Protein AF-A0A452GQT6-F1 (afdb_monomer)

Structure (mmCIF, N/CA/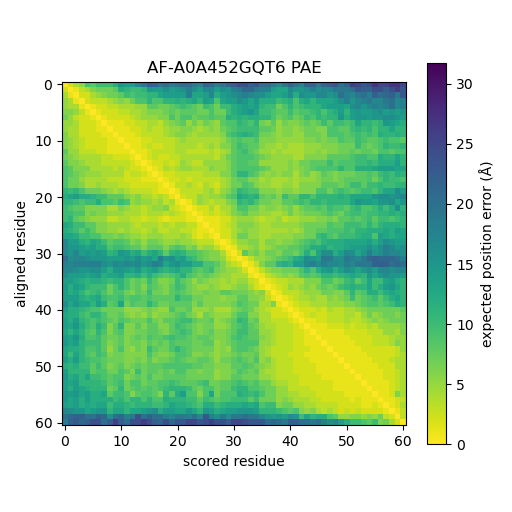C/O backbone):
data_AF-A0A452GQT6-F1
#
_entry.id   AF-A0A452GQT6-F1
#
loop_
_atom_site.group_PDB
_atom_site.id
_atom_site.type_symbol
_atom_site.label_atom_id
_atom_site.label_alt_id
_atom_site.label_comp_id
_atom_site.label_asym_id
_atom_site.label_entity_id
_atom_site.label_seq_id
_atom_site.pdbx_PDB_ins_code
_atom_site.Cartn_x
_atom_site.Cartn_y
_atom_site.Cartn_z
_atom_site.occupancy
_atom_site.B_iso_or_equiv
_atom_site.auth_seq_id
_atom_site.auth_comp_id
_atom_site.auth_asym_id
_atom_site.auth_atom_id
_atom_site.pdbx_PDB_model_num
ATOM 1 N N . ALA A 1 1 ? -11.287 -16.163 -10.710 1.00 59.38 1 ALA A N 1
ATOM 2 C CA . ALA A 1 1 ? -11.259 -15.231 -9.560 1.00 59.38 1 ALA A CA 1
ATOM 3 C C . ALA A 1 1 ? -9.826 -14.834 -9.189 1.00 59.38 1 ALA A C 1
ATOM 5 O O . ALA A 1 1 ? -9.502 -13.664 -9.327 1.00 59.38 1 ALA A O 1
ATOM 6 N N . ALA A 1 2 ? -8.943 -15.776 -8.821 1.00 61.12 2 ALA A N 1
ATOM 7 C CA . ALA A 1 2 ? -7.553 -15.475 -8.433 1.00 61.12 2 ALA A CA 1
ATOM 8 C C . ALA A 1 2 ? -6.707 -14.779 -9.527 1.00 61.12 2 ALA A C 1
ATOM 10 O O . ALA A 1 2 ? -5.965 -13.848 -9.235 1.00 61.12 2 ALA A O 1
ATOM 11 N N . THR A 1 3 ? -6.873 -15.160 -10.797 1.00 71.25 3 THR A N 1
ATOM 12 C CA . THR A 1 3 ? -6.172 -14.542 -11.941 1.00 71.25 3 THR A CA 1
ATOM 13 C C . THR A 1 3 ? -6.587 -13.096 -12.212 1.00 71.25 3 THR A C 1
ATOM 15 O O . THR A 1 3 ? -5.746 -12.275 -12.561 1.00 71.25 3 THR A O 1
ATOM 18 N N . ALA A 1 4 ? -7.864 -12.757 -12.005 1.00 75.19 4 ALA A N 1
ATOM 19 C CA . ALA A 1 4 ? -8.345 -11.383 -12.149 1.00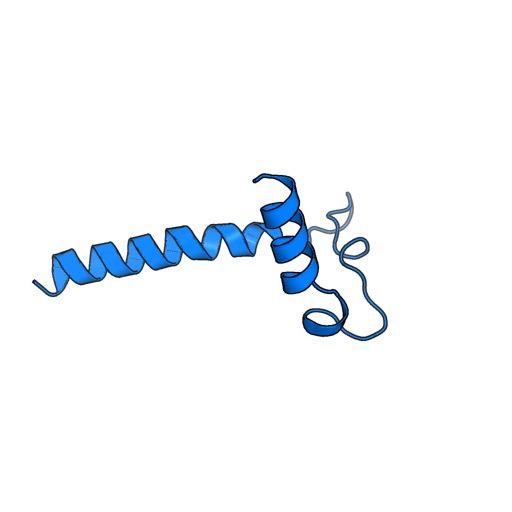 75.19 4 ALA A CA 1
ATOM 20 C C . ALA A 1 4 ? -7.765 -10.474 -11.054 1.00 75.19 4 ALA A C 1
ATOM 22 O O . ALA A 1 4 ? -7.340 -9.359 -11.339 1.00 75.19 4 ALA A O 1
ATOM 23 N N . MET A 1 5 ? -7.681 -10.980 -9.819 1.00 73.38 5 MET A N 1
ATOM 24 C CA . MET A 1 5 ? -7.107 -10.234 -8.698 1.00 73.38 5 MET A CA 1
ATOM 25 C C . MET A 1 5 ? -5.607 -9.986 -8.892 1.00 73.38 5 MET A C 1
ATOM 27 O O . MET A 1 5 ? -5.150 -8.861 -8.717 1.00 73.38 5 MET A O 1
ATOM 31 N N . ALA A 1 6 ? -4.859 -10.995 -9.351 1.00 76.81 6 ALA A N 1
ATOM 32 C CA . ALA A 1 6 ? -3.442 -10.847 -9.684 1.00 76.81 6 ALA A CA 1
ATOM 33 C C . ALA A 1 6 ? -3.200 -9.815 -10.804 1.00 76.81 6 ALA A C 1
ATOM 35 O O . ALA A 1 6 ? -2.267 -9.021 -10.712 1.00 76.81 6 ALA A O 1
ATOM 36 N N . GLY A 1 7 ? -4.063 -9.776 -11.827 1.00 82.25 7 GLY A N 1
ATOM 37 C CA . GLY A 1 7 ? -3.975 -8.787 -12.907 1.00 82.25 7 GLY A CA 1
ATOM 38 C C . GLY A 1 7 ? -4.209 -7.348 -12.437 1.00 82.25 7 GLY A C 1
ATOM 39 O O . GLY A 1 7 ? -3.471 -6.447 -12.828 1.00 82.25 7 GLY A O 1
ATOM 40 N N . ILE A 1 8 ? -5.193 -7.130 -11.558 1.00 83.38 8 ILE A N 1
ATOM 41 C CA . ILE A 1 8 ? -5.484 -5.803 -10.988 1.00 83.38 8 ILE A CA 1
ATOM 42 C C . ILE A 1 8 ? -4.324 -5.327 -10.111 1.00 83.38 8 ILE A C 1
ATOM 44 O O . ILE A 1 8 ? -3.912 -4.175 -10.217 1.00 83.38 8 ILE A O 1
ATOM 48 N N . LEU A 1 9 ? -3.772 -6.215 -9.281 1.00 81.44 9 LEU A N 1
ATOM 49 C CA . LEU A 1 9 ? -2.635 -5.891 -8.422 1.00 81.44 9 LEU A CA 1
ATOM 50 C C . LEU A 1 9 ? -1.387 -5.546 -9.243 1.00 81.44 9 LEU A C 1
ATOM 52 O O . LEU A 1 9 ? -0.739 -4.551 -8.945 1.00 81.44 9 LEU A O 1
ATOM 56 N N . ALA A 1 10 ? -1.088 -6.300 -10.305 1.00 81.75 10 ALA A N 1
ATOM 57 C CA . ALA A 1 10 ? 0.045 -6.017 -11.190 1.00 81.75 10 ALA A CA 1
ATOM 58 C C . ALA A 1 10 ? -0.108 -4.690 -11.957 1.00 81.75 10 ALA A C 1
ATOM 60 O O . ALA A 1 10 ? 0.877 -3.993 -12.197 1.00 81.75 10 ALA A O 1
ATOM 61 N N . TRP A 1 11 ? -1.338 -4.321 -12.331 1.00 85.31 11 TRP A N 1
ATOM 62 C CA . TRP A 1 11 ? -1.619 -3.017 -12.934 1.00 85.31 11 TRP A CA 1
ATOM 63 C C . TRP A 1 11 ? -1.497 -1.873 -11.919 1.00 85.31 11 TRP A C 1
ATOM 65 O O . TRP A 1 11 ? -0.893 -0.848 -12.223 1.00 85.31 11 TRP A O 1
ATOM 75 N N . PHE A 1 12 ? -2.030 -2.053 -10.708 1.00 85.69 12 PHE A N 1
ATOM 76 C CA . PHE A 1 12 ? -1.978 -1.045 -9.648 1.00 85.69 12 PHE A CA 1
ATOM 77 C C . PHE A 1 12 ? -0.546 -0.795 -9.155 1.00 85.69 12 PHE A C 1
ATOM 79 O O . PHE A 1 12 ? -0.152 0.354 -8.970 1.00 85.69 12 PHE A O 1
ATOM 86 N N . TRP A 1 13 ? 0.252 -1.855 -9.002 1.00 83.25 13 TRP A N 1
ATOM 87 C CA . TRP A 1 13 ? 1.654 -1.808 -8.567 1.00 83.25 13 TRP A CA 1
ATOM 88 C C . TRP A 1 13 ? 2.654 -1.579 -9.707 1.00 83.25 13 TRP A C 1
ATOM 90 O O . TRP A 1 13 ? 3.824 -1.947 -9.605 1.00 83.25 13 TRP A O 1
ATOM 100 N N . ASN A 1 14 ? 2.222 -0.957 -10.805 1.00 85.38 14 ASN A N 1
ATOM 101 C CA . ASN A 1 14 ? 3.100 -0.698 -11.937 1.00 85.38 14 ASN A CA 1
ATOM 102 C C . ASN A 1 14 ? 4.298 0.188 -11.544 1.00 85.38 14 ASN A C 1
ATOM 104 O O . ASN A 1 14 ? 4.131 1.284 -11.005 1.00 85.38 14 ASN A O 1
ATOM 108 N N . GLU A 1 15 ? 5.506 -0.267 -11.879 1.00 86.62 15 GLU A N 1
ATOM 109 C CA . GLU A 1 15 ? 6.762 0.401 -11.521 1.00 86.62 15 GLU A CA 1
ATOM 110 C C . GLU A 1 15 ? 6.847 1.830 -12.056 1.00 86.62 15 GLU A C 1
ATOM 112 O O . GLU A 1 15 ? 7.364 2.702 -11.374 1.00 86.62 15 GLU A O 1
ATOM 117 N N . ARG A 1 16 ? 6.277 2.122 -13.233 1.00 82.56 16 ARG A N 1
ATOM 118 C CA . ARG A 1 16 ? 6.363 3.471 -13.821 1.00 82.56 16 ARG A CA 1
ATOM 119 C C . ARG A 1 16 ? 5.533 4.520 -13.088 1.00 82.56 16 ARG A C 1
ATOM 121 O O . ARG A 1 16 ? 5.766 5.708 -13.290 1.00 82.56 16 ARG A O 1
ATOM 128 N N . PHE A 1 17 ? 4.532 4.096 -12.319 1.00 84.62 17 PHE A N 1
ATOM 129 C CA . PHE A 1 17 ? 3.696 5.007 -11.540 1.00 84.62 17 PHE A CA 1
ATOM 130 C C . PHE A 1 17 ? 4.297 5.270 -10.157 1.00 84.62 17 PHE A C 1
ATOM 132 O O . PHE A 1 17 ? 4.297 6.408 -9.697 1.00 84.62 17 PHE A O 1
ATOM 139 N N . TRP A 1 18 ? 4.816 4.224 -9.509 1.00 83.44 18 TRP A N 1
ATOM 140 C CA . TRP A 1 18 ? 5.309 4.297 -8.132 1.00 83.44 18 TRP A CA 1
ATOM 141 C C . TRP A 1 18 ? 6.805 4.607 -8.021 1.00 83.44 18 TRP A C 1
ATOM 143 O O . TRP A 1 18 ? 7.216 5.223 -7.039 1.00 83.44 18 TRP A O 1
ATOM 153 N N . LEU A 1 19 ? 7.620 4.196 -8.997 1.00 86.31 19 LEU A N 1
ATOM 154 C CA . LEU A 1 19 ? 9.075 4.316 -8.953 1.00 86.31 19 LEU A CA 1
ATOM 155 C C . LEU A 1 19 ? 9.615 5.274 -10.023 1.00 86.31 19 LEU A C 1
ATOM 157 O O . LEU A 1 19 ? 9.033 5.434 -11.100 1.00 86.31 19 LEU A O 1
ATOM 161 N N . PRO A 1 20 ? 10.765 5.917 -9.754 1.00 86.75 20 PRO A N 1
ATOM 162 C CA . PRO A 1 20 ? 11.491 6.670 -10.767 1.00 86.75 20 PRO A CA 1
ATOM 163 C C . PRO A 1 20 ? 12.013 5.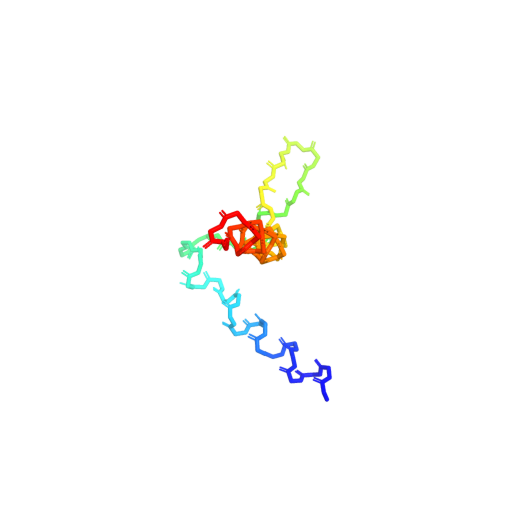759 -11.893 1.00 86.75 20 PRO A C 1
ATOM 165 O O . PRO A 1 20 ? 12.152 4.551 -11.734 1.00 86.75 20 PRO A O 1
ATOM 168 N N . HIS A 1 21 ? 12.376 6.366 -13.029 1.00 78.62 21 HIS A N 1
ATOM 169 C CA . HIS A 1 21 ? 12.705 5.702 -14.306 1.00 78.62 21 HIS A CA 1
ATOM 170 C C . HIS A 1 21 ? 13.891 4.712 -14.299 1.00 78.62 21 HIS A C 1
ATOM 172 O O . HIS A 1 21 ? 14.232 4.180 -15.352 1.00 78.62 21 HIS A O 1
ATOM 178 N N . ASN A 1 22 ? 14.521 4.463 -13.154 1.00 81.94 22 ASN A N 1
ATOM 179 C CA . ASN A 1 22 ? 15.743 3.672 -13.046 1.00 81.94 22 ASN A CA 1
ATOM 180 C C . ASN A 1 22 ? 15.754 2.717 -11.841 1.00 81.94 22 ASN A C 1
ATOM 182 O O . ASN A 1 22 ? 16.820 2.212 -11.496 1.00 81.94 22 ASN A O 1
ATOM 186 N N . VAL A 1 23 ? 14.605 2.521 -11.184 1.00 82.56 23 VAL A N 1
ATOM 187 C CA . VAL A 1 23 ? 14.468 1.673 -9.993 1.00 82.56 23 VAL A CA 1
ATOM 188 C C . VAL A 1 23 ? 13.298 0.719 -10.203 1.00 82.56 23 VAL A C 1
ATOM 190 O O . VAL A 1 23 ? 12.234 1.143 -10.654 1.00 82.56 23 VAL A O 1
ATOM 193 N N . THR A 1 24 ? 13.498 -0.557 -9.877 1.00 84.25 24 THR A N 1
ATOM 194 C CA . THR A 1 24 ? 12.457 -1.594 -9.921 1.00 84.25 24 THR A CA 1
ATOM 195 C C . THR A 1 24 ? 12.055 -2.027 -8.514 1.00 84.25 24 THR A C 1
ATOM 197 O O . THR A 1 24 ? 12.785 -1.797 -7.547 1.00 84.25 24 THR A O 1
ATOM 200 N N . TRP A 1 25 ? 10.912 -2.704 -8.372 1.00 81.38 25 TRP A N 1
ATOM 201 C CA . TRP A 1 25 ? 10.553 -3.298 -7.075 1.00 81.38 25 TRP A CA 1
ATOM 202 C C . TRP A 1 25 ? 11.559 -4.371 -6.630 1.00 81.38 25 TRP A C 1
ATOM 204 O O . TRP A 1 25 ? 11.702 -4.619 -5.435 1.00 81.38 25 TRP A O 1
ATOM 214 N N . ALA A 1 26 ? 12.280 -4.987 -7.575 1.00 80.94 26 ALA A N 1
ATOM 215 C CA . ALA A 1 26 ? 13.326 -5.960 -7.279 1.00 80.94 26 ALA A CA 1
ATOM 216 C C . ALA A 1 26 ? 14.564 -5.321 -6.624 1.00 80.94 26 ALA A C 1
ATOM 218 O O . ALA A 1 26 ? 15.165 -5.954 -5.760 1.00 80.94 26 ALA A O 1
ATOM 219 N N . ASP A 1 27 ? 14.905 -4.075 -6.978 1.00 78.81 27 ASP A N 1
ATOM 220 C CA . ASP A 1 27 ? 15.997 -3.317 -6.342 1.00 78.81 27 ASP A CA 1
ATOM 221 C C . ASP A 1 27 ? 15.668 -2.930 -4.893 1.00 78.81 27 ASP A C 1
ATOM 223 O O . ASP A 1 27 ? 16.556 -2.822 -4.053 1.00 78.81 27 ASP A O 1
ATOM 227 N N . LEU A 1 28 ? 14.383 -2.738 -4.585 1.00 78.31 28 LEU A N 1
ATOM 228 C CA . LEU A 1 28 ? 13.897 -2.402 -3.242 1.00 78.31 28 LEU A CA 1
ATOM 229 C C . LEU A 1 28 ? 13.683 -3.635 -2.355 1.00 78.31 28 LEU A C 1
ATOM 231 O O . LEU A 1 28 ? 13.127 -3.529 -1.258 1.00 78.31 28 LEU A O 1
ATOM 235 N N . LYS A 1 29 ? 14.093 -4.823 -2.805 1.00 78.31 29 LYS A N 1
ATOM 236 C CA . LYS A 1 29 ? 13.967 -6.035 -2.004 1.00 78.31 29 LYS A CA 1
ATOM 237 C C . LYS A 1 29 ? 14.994 -6.014 -0.874 1.00 78.31 29 LYS A C 1
ATOM 239 O O . LYS A 1 29 ? 16.174 -5.748 -1.098 1.00 78.31 29 LYS A O 1
ATOM 244 N N . ASN A 1 30 ? 14.537 -6.327 0.337 1.00 75.50 30 ASN A N 1
ATOM 245 C CA . ASN A 1 30 ? 15.409 -6.420 1.505 1.00 75.50 30 ASN A CA 1
ATOM 246 C C . ASN A 1 30 ? 16.622 -7.310 1.218 1.00 75.50 30 ASN A C 1
ATOM 248 O O . ASN A 1 30 ? 16.472 -8.480 0.862 1.00 75.50 30 ASN A O 1
ATOM 252 N N . THR A 1 31 ? 17.805 -6.727 1.386 1.00 75.69 31 THR A N 1
ATOM 253 C CA . THR A 1 31 ? 19.095 -7.411 1.300 1.00 75.69 31 THR A CA 1
ATOM 254 C C . THR A 1 31 ? 19.712 -7.440 2.692 1.00 75.69 31 THR A C 1
ATOM 256 O O . THR A 1 31 ? 19.345 -6.665 3.572 1.00 75.69 31 THR A O 1
ATOM 259 N N . GLU A 1 32 ? 20.660 -8.343 2.903 1.00 67.38 32 GLU A N 1
ATOM 260 C CA . GLU A 1 32 ? 21.309 -8.594 4.197 1.00 67.38 32 GLU A CA 1
ATOM 261 C C . GLU A 1 32 ? 22.025 -7.341 4.746 1.00 67.38 32 GLU A C 1
ATOM 263 O O . GLU A 1 32 ? 22.215 -7.202 5.950 1.00 67.38 3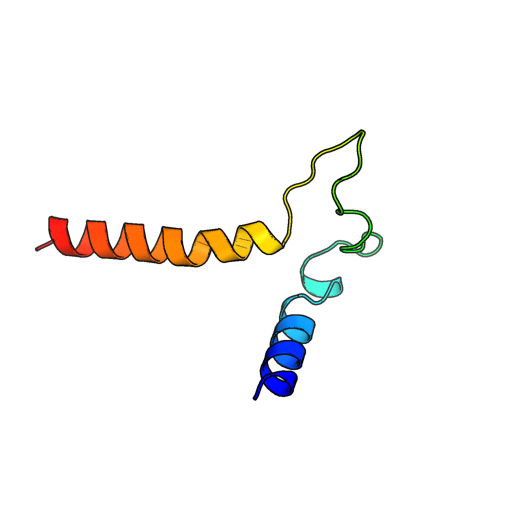2 GLU A O 1
ATOM 268 N N . GLU A 1 33 ? 22.350 -6.394 3.861 1.00 71.31 33 GLU A N 1
ATOM 269 C CA . GLU A 1 33 ? 23.028 -5.132 4.166 1.00 71.31 33 GLU A CA 1
ATOM 270 C C . GLU A 1 33 ? 22.074 -3.933 4.335 1.00 71.31 33 GLU A C 1
ATOM 272 O O . GLU A 1 33 ? 22.463 -2.927 4.929 1.00 71.31 33 GLU A O 1
ATOM 277 N N . ALA A 1 34 ? 20.830 -4.008 3.840 1.00 69.69 34 ALA A N 1
ATOM 278 C CA . ALA A 1 34 ? 19.901 -2.876 3.846 1.00 69.69 34 ALA A CA 1
ATOM 279 C C . ALA A 1 34 ? 18.429 -3.312 3.908 1.00 69.69 34 ALA A C 1
ATOM 281 O O . ALA A 1 34 ? 17.943 -4.069 3.062 1.00 69.69 34 ALA A O 1
ATOM 282 N N . SER A 1 35 ? 17.714 -2.766 4.899 1.00 73.12 35 SER A N 1
ATOM 283 C CA . SER A 1 35 ? 16.270 -2.934 5.051 1.00 73.12 35 SER A CA 1
ATOM 284 C C . SER A 1 35 ? 15.528 -1.756 4.415 1.00 73.12 35 SER A C 1
ATOM 286 O O . SER A 1 35 ? 15.619 -0.626 4.903 1.00 73.12 35 SER A O 1
ATOM 288 N N . PHE A 1 36 ? 14.812 -2.014 3.325 1.00 75.94 36 PHE A N 1
ATOM 289 C CA . PHE A 1 36 ? 13.940 -1.072 2.636 1.00 75.94 36 PHE A CA 1
ATOM 290 C C . PHE A 1 36 ? 12.466 -1.343 2.975 1.00 75.94 36 PHE A C 1
ATOM 292 O O . PHE A 1 36 ? 12.057 -2.509 3.056 1.00 75.94 36 PHE A O 1
ATOM 299 N N . PRO A 1 37 ? 11.649 -0.283 3.139 1.00 75.12 37 PRO A N 1
ATOM 300 C CA . PRO A 1 37 ? 10.211 -0.430 3.333 1.00 75.12 37 PRO A CA 1
ATOM 301 C C . PRO A 1 37 ? 9.601 -1.135 2.120 1.00 75.12 37 PRO A C 1
ATOM 303 O O . PRO A 1 37 ? 9.826 -0.726 0.977 1.00 75.12 37 PRO A O 1
ATOM 306 N N . GLN A 1 38 ? 8.858 -2.211 2.366 1.00 79.94 38 GLN A N 1
ATOM 307 C CA . GLN A 1 38 ? 8.329 -3.041 1.290 1.00 79.94 38 GLN A CA 1
ATOM 308 C C . GLN A 1 38 ? 6.994 -2.483 0.801 1.00 79.94 38 GLN A C 1
ATOM 310 O O . GLN A 1 38 ? 6.192 -1.963 1.576 1.00 79.94 38 GLN A O 1
ATOM 315 N N . ALA A 1 39 ? 6.709 -2.665 -0.490 1.00 76.06 39 ALA A N 1
ATOM 316 C CA . ALA A 1 39 ? 5.387 -2.381 -1.056 1.00 76.06 39 ALA A CA 1
ATOM 317 C C . ALA A 1 39 ? 4.265 -3.101 -0.283 1.00 76.06 39 ALA A C 1
ATOM 319 O O . ALA A 1 39 ? 3.158 -2.582 -0.144 1.00 76.06 39 ALA A O 1
ATOM 320 N N . GLU A 1 40 ? 4.569 -4.280 0.268 1.00 75.19 40 GLU A N 1
ATOM 321 C CA . GLU A 1 40 ? 3.643 -5.065 1.080 1.00 75.19 40 GLU A CA 1
ATOM 322 C C . GLU A 1 40 ? 3.199 -4.354 2.367 1.00 75.19 40 GLU A C 1
ATOM 324 O O . GLU A 1 40 ? 2.058 -4.536 2.795 1.00 75.19 40 GLU A O 1
ATOM 329 N N . ASP A 1 41 ? 4.026 -3.473 2.937 1.00 79.88 41 ASP A N 1
ATOM 330 C CA . ASP A 1 41 ? 3.666 -2.705 4.135 1.00 79.88 41 ASP A CA 1
ATOM 331 C C . ASP A 1 41 ? 2.505 -1.737 3.858 1.00 79.88 41 ASP A C 1
ATOM 333 O O . ASP A 1 41 ? 1.737 -1.391 4.760 1.00 79.88 41 ASP A O 1
ATOM 337 N N . LEU A 1 42 ? 2.287 -1.353 2.595 1.00 81.38 42 LEU A N 1
ATOM 338 C CA . LEU A 1 42 ? 1.136 -0.540 2.208 1.00 81.38 42 LEU A CA 1
ATOM 339 C C . L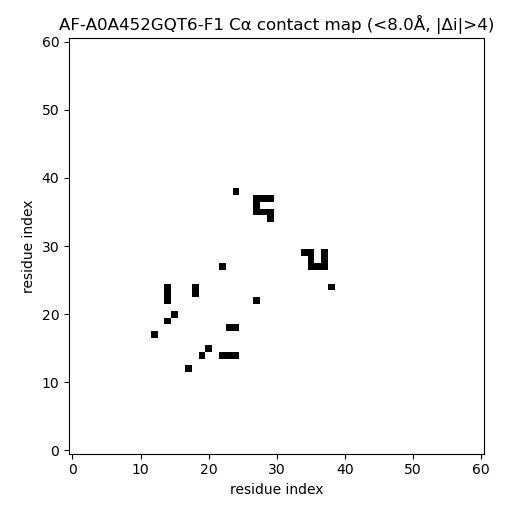EU A 1 42 ? -0.189 -1.294 2.403 1.00 81.38 42 LEU A C 1
ATOM 341 O O . LEU A 1 42 ? -1.214 -0.671 2.685 1.00 81.38 42 LEU A O 1
ATOM 345 N N . TYR A 1 43 ? -0.185 -2.632 2.335 1.00 81.94 43 TYR A N 1
ATOM 346 C CA . TYR A 1 43 ? -1.374 -3.419 2.673 1.00 81.94 43 TYR A CA 1
ATOM 347 C C . TYR A 1 43 ? -1.712 -3.341 4.158 1.00 81.94 43 TYR A C 1
ATOM 349 O O . TYR A 1 43 ? -2.890 -3.423 4.490 1.00 81.94 43 TYR A O 1
ATOM 357 N N . LEU A 1 44 ? -0.727 -3.137 5.043 1.00 83.38 44 LEU A N 1
ATOM 358 C CA . LEU A 1 44 ? -0.954 -2.938 6.480 1.00 83.38 44 LEU A CA 1
ATOM 359 C C . LEU A 1 44 ? -1.558 -1.560 6.788 1.00 83.38 44 LEU A C 1
ATOM 361 O O . LEU A 1 44 ? -2.255 -1.403 7.793 1.00 83.38 44 LEU A O 1
ATOM 365 N N . ALA A 1 45 ? -1.374 -0.574 5.905 1.00 87.44 45 ALA A N 1
ATOM 366 C CA . ALA A 1 45 ? -2.000 0.738 6.050 1.00 87.44 45 ALA A CA 1
ATOM 367 C C . ALA A 1 45 ? -3.536 0.668 5.949 1.00 87.44 45 ALA A C 1
ATOM 369 O O . ALA A 1 45 ? -4.230 1.426 6.624 1.00 87.44 45 ALA A O 1
ATOM 370 N N . PHE A 1 46 ? -4.084 -0.264 5.163 1.00 88.50 46 PHE A N 1
ATOM 371 C CA . PHE A 1 46 ? -5.532 -0.456 5.012 1.00 88.50 46 PHE A CA 1
ATOM 372 C C . PHE A 1 46 ? -6.252 -0.875 6.310 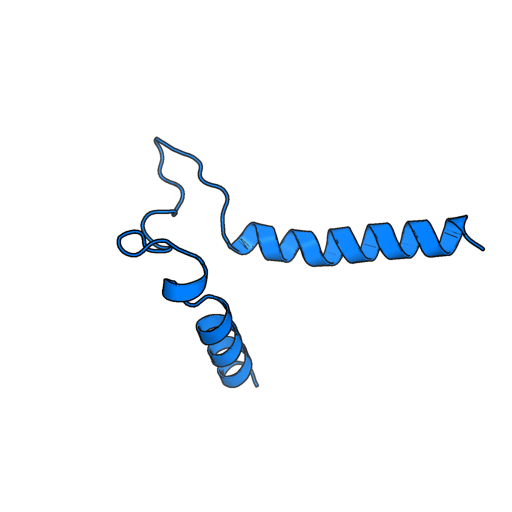1.00 88.50 46 PHE A C 1
ATOM 374 O O . PHE A 1 46 ? -7.175 -0.167 6.724 1.00 88.50 46 PHE A O 1
ATOM 381 N N . PRO A 1 47 ? -5.869 -1.978 6.992 1.00 90.81 47 PRO A N 1
ATOM 382 C CA . PRO A 1 47 ? -6.464 -2.346 8.270 1.00 90.81 47 PRO A CA 1
ATOM 383 C C . PRO A 1 47 ? -6.174 -1.296 9.342 1.00 90.81 47 PRO A C 1
ATOM 385 O O . PRO A 1 47 ? -7.051 -1.026 10.155 1.00 90.81 47 PRO A O 1
ATOM 388 N N . LEU A 1 48 ? -5.006 -0.641 9.319 1.00 91.69 48 LEU A N 1
ATOM 389 C CA . LEU A 1 48 ? -4.708 0.452 10.246 1.00 91.69 48 LEU A CA 1
ATOM 390 C C . LEU A 1 48 ? -5.684 1.626 10.072 1.00 91.69 48 LEU A C 1
ATOM 392 O O . LEU A 1 48 ? -6.266 2.091 11.052 1.00 91.69 48 LEU A O 1
ATOM 396 N N . ALA A 1 49 ? -5.911 2.070 8.834 1.00 93.50 49 ALA A N 1
ATOM 397 C CA . ALA A 1 49 ? -6.881 3.115 8.525 1.00 93.50 49 ALA A CA 1
ATOM 398 C C . ALA A 1 49 ? -8.287 2.707 8.982 1.00 93.50 49 ALA A C 1
ATOM 400 O O . ALA A 1 49 ? -8.963 3.486 9.653 1.00 93.50 49 ALA A O 1
ATOM 401 N N . PHE A 1 50 ? -8.705 1.471 8.694 1.00 95.12 50 PHE A N 1
ATOM 402 C CA . PHE A 1 50 ? -9.988 0.940 9.153 1.00 95.12 50 PHE A CA 1
ATOM 403 C C . PHE A 1 50 ? -10.113 0.954 10.685 1.00 95.12 50 PHE A C 1
ATOM 405 O O . PHE A 1 50 ? -11.127 1.411 11.211 1.00 95.12 50 PHE A O 1
ATOM 412 N N . CYS A 1 51 ? -9.074 0.533 11.411 1.00 95.50 51 CYS A N 1
ATOM 413 C CA . CYS A 1 51 ? -9.030 0.588 12.872 1.00 95.50 51 CYS A CA 1
ATOM 414 C C . CYS A 1 51 ? -9.188 2.020 13.396 1.00 95.50 51 CYS A C 1
ATOM 416 O O . CYS A 1 51 ? -9.994 2.251 14.295 1.00 95.50 51 CYS A O 1
ATOM 418 N N . ILE A 1 52 ? -8.476 2.990 12.814 1.00 94.38 52 ILE A N 1
ATOM 419 C CA . ILE A 1 52 ? -8.601 4.409 13.183 1.00 94.38 52 ILE A CA 1
ATOM 420 C C . ILE A 1 52 ? -10.031 4.904 12.938 1.00 94.38 52 ILE A C 1
ATOM 422 O O . ILE A 1 52 ? -10.609 5.555 13.807 1.00 94.38 52 ILE A O 1
ATOM 426 N N . PHE A 1 53 ? -10.632 4.559 11.795 1.00 94.88 53 PHE A N 1
ATOM 427 C CA . PHE A 1 53 ? -12.027 4.894 11.496 1.00 94.88 53 PHE A CA 1
ATOM 428 C C . PHE A 1 53 ? -13.010 4.281 12.500 1.00 94.88 53 PHE A C 1
ATOM 430 O O . PHE A 1 53 ? -13.943 4.960 12.921 1.00 94.88 53 PHE A O 1
ATOM 437 N N . MET A 1 54 ? -12.805 3.028 12.913 1.00 94.38 54 MET A N 1
ATOM 438 C C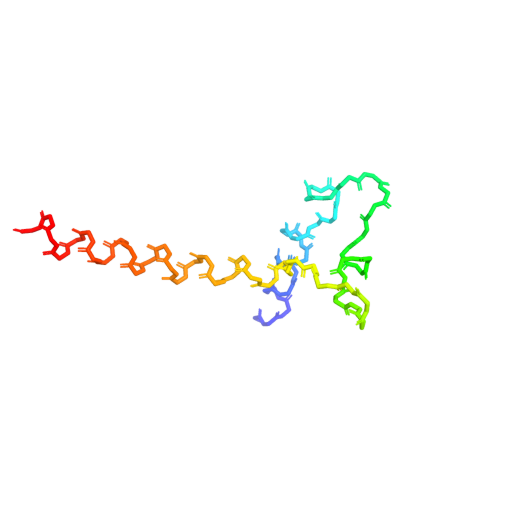A . MET A 1 54 ? -13.642 2.372 13.923 1.00 94.38 54 MET A CA 1
ATOM 439 C C . MET A 1 54 ? -13.516 3.030 15.292 1.00 94.38 54 MET A C 1
ATOM 441 O O . MET A 1 54 ? -14.532 3.312 15.921 1.00 94.38 54 MET A O 1
ATOM 445 N N . ILE A 1 55 ? -12.290 3.326 15.733 1.00 95.00 55 ILE A N 1
ATOM 446 C CA . ILE A 1 55 ? -12.050 4.075 16.973 1.00 95.00 55 ILE A CA 1
ATOM 447 C C . ILE A 1 55 ? -12.793 5.407 16.900 1.00 95.00 55 ILE A C 1
ATOM 449 O O . ILE A 1 55 ? -13.586 5.721 17.783 1.00 95.00 55 ILE A O 1
ATOM 453 N N . ARG A 1 56 ? -12.612 6.155 15.810 1.00 93.69 56 ARG A N 1
ATOM 454 C CA . ARG A 1 56 ? -13.297 7.428 15.603 1.00 93.69 56 ARG A CA 1
ATOM 455 C C . ARG A 1 56 ? -14.816 7.284 15.697 1.00 93.69 56 ARG A C 1
ATOM 457 O O . ARG A 1 56 ? -15.438 8.06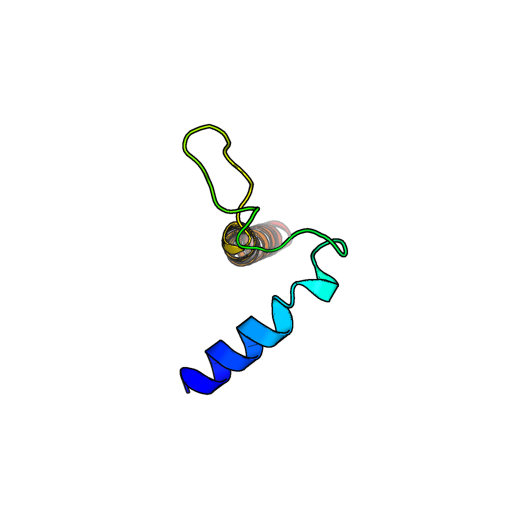4 16.401 1.00 93.69 56 ARG A O 1
ATOM 464 N N . LEU A 1 57 ? -15.403 6.266 15.069 1.00 92.00 57 LEU A N 1
ATOM 465 C CA . LEU A 1 57 ? -16.844 6.013 15.133 1.00 92.00 57 LEU A CA 1
ATOM 466 C C . LEU A 1 57 ? -17.323 5.717 16.562 1.00 92.00 57 LEU A C 1
ATOM 468 O O . LEU A 1 57 ? -18.411 6.138 16.929 1.00 92.00 57 LEU A O 1
ATOM 472 N N . VAL A 1 58 ? -16.540 4.989 17.360 1.00 93.44 58 VAL A N 1
ATOM 473 C CA . VAL A 1 58 ? -16.888 4.676 18.755 1.00 93.44 58 VAL A CA 1
ATOM 474 C C . VAL A 1 58 ? -16.823 5.917 19.646 1.00 93.44 58 VAL A C 1
ATOM 476 O O . VAL A 1 58 ? -17.654 6.048 20.536 1.00 93.44 58 VAL A O 1
ATOM 479 N N . PHE A 1 59 ? -15.858 6.812 19.416 1.00 88.44 59 PHE A N 1
ATOM 480 C CA . PHE A 1 59 ? -15.645 8.010 20.237 1.00 88.44 59 PHE A CA 1
ATOM 481 C C . PHE A 1 59 ? -16.436 9.24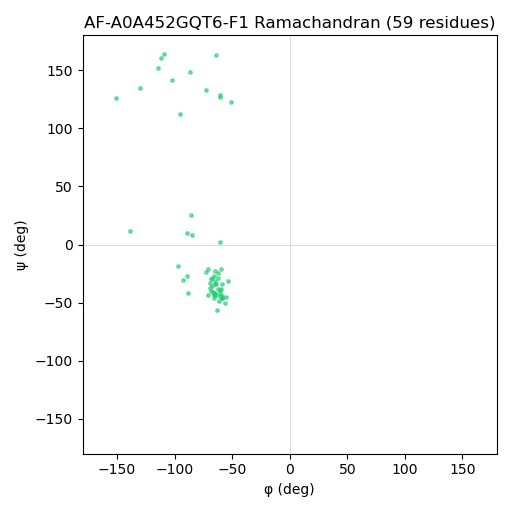9 19.778 1.00 88.44 59 PHE A C 1
ATOM 483 O O . PHE A 1 59 ? -16.717 10.112 20.601 1.00 88.44 59 PHE A O 1
ATOM 490 N N . GLU A 1 60 ? -16.771 9.373 18.489 1.00 75.75 60 GLU A N 1
ATOM 491 C CA . GLU A 1 60 ? -17.611 10.458 17.943 1.00 75.75 60 GLU A CA 1
ATOM 492 C C . GLU A 1 60 ? -19.122 10.114 17.956 1.00 75.75 60 GLU A C 1
ATOM 494 O O . GLU A 1 60 ? -19.928 10.841 17.371 1.00 75.75 60 GLU A O 1
ATOM 499 N N . ARG A 1 61 ? -19.517 9.018 18.620 1.00 54.09 61 ARG A N 1
ATOM 500 C CA . ARG A 1 61 ? -20.902 8.701 19.019 1.00 54.09 61 ARG A CA 1
ATOM 501 C C . ARG A 1 61 ? -21.133 9.086 20.473 1.00 54.09 61 ARG A C 1
ATOM 503 O O . ARG A 1 61 ? -22.297 9.428 20.778 1.00 54.09 61 ARG A O 1
#

Foldseek 3Di:
DVVVVVVVVCVVPPCVVVHPPPDDLVNQDDDPVDHHDHPVVVVVVVVVVVVVVVVCVVVVD

Organism: NCBI:txid38772

Radius of gyration: 16.31 Å; Cα contacts (8 Å, |Δi|>4): 18; chains: 1; bounding box: 44×26×34 Å

Solvent-accessible surface area (backbone atoms only — not comparable to full-atom values): 3855 Å² total; per-residue (Å²): 111,71,68,60,54,52,52,51,50,56,61,73,66,32,49,82,80,80,34,63,101,87,54,52,75,75,75,47,47,68,46,101,89,46,88,49,87,48,79,70,57,59,61,55,48,53,59,50,50,51,49,52,52,50,52,48,56,68,71,78,102

Secondary structure (DSSP, 8-state):
-HHHHHHHHHHHT-HHHHS-TT--TTTTS-BTTB-PPPTTHHHHHHHHHHHHHHHHHHH--

Sequence (61 aa):
AATAMAGILAWFWNERFWLPHNVTWADLKNTEEASFPQAEDLYLAFPLAFCIFMIRLVFER

pLDDT: mean 81.66, std 8.86, range [54.09, 95.5]

Mean predicted aligned error: 7.99 Å